Protein AF-A0A0F9DJ80-F1 (afdb_monomer)

Organism: NCBI:txid412755

Solvent-accessible surface area (backbone atoms only — not comparable to full-atom values): 5001 Å² total; per-residue (Å²): 139,41,76,45,78,48,53,67,61,56,45,63,83,91,52,83,85,79,82,78,92,68,91,49,61,33,39,36,41,65,13,26,42,27,58,57,65,54,36,54,56,51,40,48,54,48,18,64,76,67,72,32,42,24,43,38,36,81,32,73,52,20,42,60,100,48,60,58,70,64,48,52,50,51,44,54,56,53,32,71,75,40,94,44,33,45,74,109

Sequence (88 aa):
MKLQLASDLHLHRDKTFDFESSDSDILVLAGDIQSGTRGIEFAESLAERHGKIVLYVAGNHEYYMHNYNQLQESIRQKTKNSQNVFFL

InterPro domains:
  IPR004843 Calcineurin-like, phosphoesterase domain [PF00149] (21-76)
  IPR029052 Metallo-dependent phosphatase-like [G3DSA:3.60.21.10] (5-88)
  IPR029052 Metallo-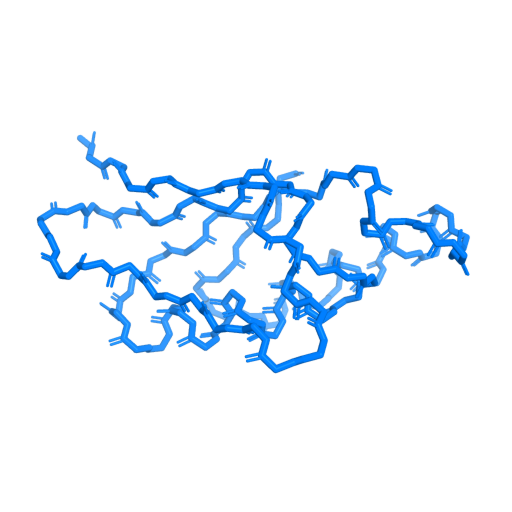dependent phosphatase-like [SSF56300] (1-69)

pLDDT: mean 96.47, std 3.23, range [80.69, 98.75]

Structure (mmCIF, N/CA/C/O backbone):
data_AF-A0A0F9DJ80-F1
#
_entry.id   AF-A0A0F9DJ80-F1
#
loop_
_atom_site.group_PDB
_atom_site.id
_atom_site.type_symbol
_atom_site.label_atom_id
_atom_site.label_alt_id
_atom_site.label_comp_id
_atom_site.label_asym_id
_atom_site.label_entity_id
_atom_site.label_seq_id
_atom_site.pdbx_PDB_ins_code
_atom_site.Cartn_x
_atom_site.Cartn_y
_atom_site.Cartn_z
_atom_site.occupancy
_atom_site.B_iso_or_equiv
_atom_site.auth_seq_id
_atom_site.auth_comp_id
_atom_site.auth_asym_id
_atom_site.auth_atom_id
_atom_site.pdbx_PDB_model_num
ATOM 1 N N . MET A 1 1 ? -14.132 -10.911 11.757 1.00 86.19 1 MET A N 1
ATOM 2 C CA . MET A 1 1 ? -13.133 -10.092 11.057 1.00 86.19 1 MET A CA 1
ATOM 3 C C . MET A 1 1 ? -13.758 -9.574 9.777 1.00 86.19 1 MET A C 1
ATOM 5 O O . MET A 1 1 ? -14.193 -10.386 8.965 1.00 86.19 1 MET A O 1
ATOM 9 N N . LYS A 1 2 ? -13.880 -8.256 9.643 1.00 97.19 2 LYS A N 1
ATOM 10 C CA . LYS A 1 2 ? -14.457 -7.552 8.497 1.00 97.19 2 LYS A CA 1
ATOM 11 C C . LYS A 1 2 ? -13.348 -6.851 7.726 1.00 97.19 2 LYS A C 1
ATOM 13 O O . LYS A 1 2 ? -12.489 -6.209 8.325 1.00 97.19 2 LYS A O 1
ATOM 18 N N . LEU A 1 3 ? -13.382 -6.975 6.406 1.00 97.88 3 LEU A N 1
ATOM 19 C CA . LEU A 1 3 ? -12.378 -6.412 5.511 1.00 97.88 3 LEU A CA 1
ATOM 20 C C . LEU A 1 3 ? -13.035 -5.405 4.576 1.00 97.88 3 LEU A C 1
ATOM 22 O O . LEU A 1 3 ? -14.149 -5.636 4.107 1.00 97.88 3 LEU A O 1
ATOM 26 N N . GLN A 1 4 ? -12.319 -4.331 4.270 1.00 98.19 4 GLN A N 1
ATOM 27 C CA . GLN A 1 4 ? -12.647 -3.440 3.163 1.00 98.19 4 GLN A CA 1
ATOM 28 C C . GLN A 1 4 ? -11.479 -3.466 2.184 1.00 98.19 4 GLN A C 1
ATOM 30 O O . GLN A 1 4 ? -10.329 -3.340 2.597 1.00 98.19 4 GLN A O 1
ATOM 35 N N . LEU A 1 5 ? -11.765 -3.710 0.909 1.00 98.12 5 LEU A N 1
ATOM 36 C CA . LEU A 1 5 ? -10.749 -4.049 -0.081 1.00 98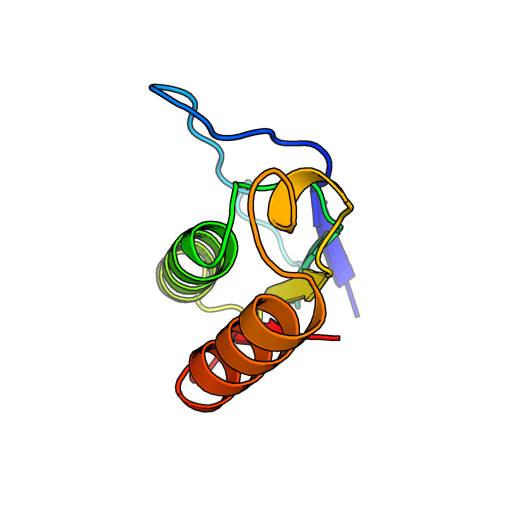.12 5 LEU A CA 1
ATOM 37 C C . LEU A 1 5 ? -10.818 -3.115 -1.284 1.00 98.12 5 LEU A C 1
ATOM 39 O O . LEU A 1 5 ? -11.904 -2.751 -1.731 1.00 98.12 5 LEU A O 1
ATOM 43 N N . ALA A 1 6 ? -9.647 -2.776 -1.814 1.00 98.50 6 ALA A N 1
ATOM 44 C CA . ALA A 1 6 ? -9.475 -2.139 -3.107 1.00 98.50 6 ALA A CA 1
ATOM 45 C C . ALA A 1 6 ? -8.290 -2.773 -3.852 1.00 98.50 6 ALA A C 1
ATOM 47 O O . ALA A 1 6 ? -7.312 -3.188 -3.232 1.00 98.50 6 ALA A O 1
ATOM 48 N N . SER A 1 7 ? -8.374 -2.832 -5.177 1.00 98.31 7 SER A N 1
ATOM 49 C CA . SER A 1 7 ? -7.301 -3.254 -6.085 1.00 98.31 7 SER A CA 1
ATOM 50 C C . SER A 1 7 ? -7.355 -2.401 -7.348 1.00 98.31 7 SER A C 1
ATOM 52 O O . SER A 1 7 ? -8.327 -1.669 -7.556 1.00 98.31 7 SER A O 1
ATOM 54 N N . ASP A 1 8 ? -6.314 -2.476 -8.178 1.00 97.81 8 ASP A N 1
ATOM 55 C CA . ASP A 1 8 ? -6.292 -1.887 -9.524 1.00 97.81 8 ASP A CA 1
ATOM 56 C C . ASP A 1 8 ? -6.580 -0.378 -9.546 1.00 97.81 8 ASP A C 1
ATOM 58 O O . ASP A 1 8 ? -7.049 0.178 -10.546 1.00 97.81 8 ASP A O 1
ATOM 62 N N . LEU A 1 9 ? -6.283 0.313 -8.444 1.00 97.50 9 LEU A N 1
ATOM 63 C CA . LEU A 1 9 ? -6.591 1.730 -8.287 1.00 97.50 9 LEU A CA 1
ATOM 64 C C . LEU A 1 9 ? -5.778 2.605 -9.241 1.00 97.50 9 LEU A C 1
ATOM 66 O O . LEU A 1 9 ? -6.273 3.652 -9.673 1.00 97.50 9 LEU A O 1
ATOM 70 N N . HIS A 1 10 ? -4.560 2.174 -9.596 1.00 96.81 10 HIS A N 1
ATOM 71 C CA . HIS A 1 10 ? -3.717 2.852 -10.577 1.00 96.81 10 HIS A CA 1
ATOM 72 C C . HIS A 1 10 ? -3.642 4.364 -10.295 1.00 96.81 10 HIS A C 1
ATOM 74 O O . HIS A 1 10 ? -4.007 5.188 -11.141 1.00 96.81 10 HIS A O 1
ATOM 80 N N . LEU A 1 11 ? -3.232 4.724 -9.072 1.00 95.19 11 LEU A N 1
ATOM 81 C CA . LEU A 1 11 ? -3.280 6.083 -8.510 1.00 95.19 11 LEU A CA 1
ATOM 82 C C . LEU A 1 11 ? -2.207 7.026 -9.074 1.00 95.19 11 LEU A C 1
ATOM 84 O O . LEU A 1 11 ? -1.673 7.889 -8.377 1.00 95.19 11 LEU A O 1
ATOM 88 N N . HIS A 1 12 ? -1.866 6.881 -10.350 1.00 84.69 12 HIS A N 1
ATOM 89 C CA . HIS A 1 12 ? -0.914 7.766 -11.005 1.00 84.69 12 HIS A CA 1
ATOM 90 C C . HIS A 1 12 ? -1.556 9.137 -11.257 1.00 84.69 12 HIS A C 1
ATOM 92 O O . HIS A 1 12 ? -2.743 9.227 -11.580 1.00 84.69 12 HIS A O 1
ATOM 98 N N . ARG A 1 13 ? -0.736 10.198 -11.230 1.00 80.69 13 ARG A N 1
ATOM 99 C CA . ARG A 1 13 ? -1.152 11.596 -11.479 1.00 80.69 13 ARG A CA 1
ATOM 100 C C . ARG A 1 13 ? -2.133 12.107 -10.408 1.00 80.69 13 ARG A C 1
ATOM 102 O O . ARG A 1 13 ? -1.875 11.906 -9.230 1.00 80.69 13 ARG A O 1
ATOM 109 N N . ASP A 1 14 ? -3.220 12.764 -10.822 1.00 82.25 14 ASP A N 1
ATOM 110 C CA . ASP A 1 14 ? -4.193 13.469 -9.970 1.00 82.25 14 ASP A CA 1
ATOM 111 C C . ASP A 1 14 ? -5.325 12.567 -9.443 1.00 82.25 14 ASP A C 1
ATOM 113 O O . ASP A 1 14 ? -6.338 13.053 -8.938 1.00 82.25 14 ASP A O 1
ATOM 117 N N . LYS A 1 15 ? -5.199 11.243 -9.594 1.00 90.94 15 LYS A N 1
ATOM 118 C CA . LYS A 1 15 ? -6.191 10.302 -9.071 1.00 90.94 15 LYS A CA 1
ATOM 119 C C . LYS A 1 15 ? -6.058 10.184 -7.559 1.00 90.94 15 LYS A C 1
ATOM 121 O O . LYS A 1 15 ? -4.970 9.963 -7.035 1.00 90.94 15 LYS A O 1
ATOM 126 N N . THR A 1 16 ? -7.189 10.252 -6.874 1.00 93.00 16 THR A N 1
ATOM 127 C CA . THR A 1 16 ? -7.281 10.051 -5.431 1.00 93.00 16 THR A CA 1
ATOM 128 C C . THR A 1 16 ? -8.215 8.892 -5.127 1.00 93.00 16 THR A C 1
ATOM 130 O O . THR A 1 16 ? -9.120 8.571 -5.897 1.00 93.00 16 THR A O 1
ATOM 133 N N . PHE A 1 17 ? -7.971 8.243 -3.996 1.00 97.06 17 PHE A N 1
ATOM 134 C CA . PHE A 1 17 ? -8.837 7.207 -3.464 1.00 97.06 17 PHE A CA 1
ATOM 135 C C . PHE A 1 17 ? -8.845 7.295 -1.945 1.00 97.06 17 PHE A C 1
ATOM 137 O O . PHE A 1 17 ? -7.829 7.606 -1.314 1.00 97.06 17 PHE A O 1
ATOM 144 N N . ASP A 1 18 ? -9.999 7.001 -1.367 1.00 97.69 18 ASP A N 1
ATOM 145 C CA . ASP A 1 18 ? -10.136 6.774 0.056 1.00 97.69 18 ASP A CA 1
ATOM 146 C C . ASP A 1 18 ? -11.199 5.712 0.304 1.00 97.69 18 ASP A C 1
ATOM 148 O O . ASP A 1 18 ? -12.129 5.546 -0.488 1.00 97.69 18 ASP A O 1
ATOM 152 N N . PHE A 1 19 ? -11.057 5.004 1.414 1.00 97.56 19 PHE A N 1
ATOM 153 C CA . PHE A 1 19 ? -12.108 4.128 1.892 1.00 97.56 19 PHE A CA 1
ATOM 154 C C . PHE A 1 19 ? -13.186 4.957 2.587 1.00 97.56 19 PHE A C 1
ATOM 156 O O . PHE A 1 19 ? -12.893 5.902 3.314 1.00 97.56 19 PHE A O 1
ATOM 163 N N . GLU A 1 20 ? -14.447 4.584 2.401 1.00 97.06 20 GLU A N 1
ATOM 164 C CA . GLU A 1 20 ? -15.511 5.090 3.263 1.00 97.06 20 GLU A CA 1
ATOM 165 C C . GLU A 1 20 ? -15.342 4.531 4.678 1.00 97.06 20 GLU A C 1
ATOM 167 O O . GLU A 1 20 ? -14.977 3.362 4.849 1.00 97.06 20 GLU A O 1
ATOM 172 N N . SER A 1 21 ? -15.642 5.350 5.689 1.00 95.38 21 SER A N 1
ATOM 173 C CA . SER A 1 21 ? -15.664 4.908 7.081 1.00 95.38 21 SER A CA 1
ATOM 174 C C . SER A 1 21 ? -16.644 3.752 7.259 1.00 95.38 21 SER A C 1
ATOM 176 O O . SER A 1 21 ? -17.827 3.858 6.941 1.00 95.38 21 SER A O 1
ATOM 178 N N . SER A 1 22 ? -16.155 2.653 7.819 1.00 96.62 22 SER A N 1
ATOM 179 C CA . SER A 1 22 ? -16.942 1.449 8.069 1.00 96.62 22 SER A CA 1
ATOM 180 C C . SER A 1 22 ? -16.496 0.762 9.357 1.00 96.62 22 SER A C 1
ATOM 182 O O . SER A 1 22 ? -15.470 1.117 9.947 1.00 96.62 22 SER A O 1
ATOM 184 N N . ASP A 1 23 ? -17.231 -0.269 9.763 1.00 96.75 23 ASP A N 1
ATOM 185 C CA . ASP A 1 23 ? -16.866 -1.144 10.878 1.00 96.75 23 ASP A CA 1
ATOM 186 C C . ASP A 1 23 ? -15.883 -2.262 10.479 1.00 96.75 23 ASP A C 1
ATOM 188 O O . ASP A 1 23 ? -15.783 -3.282 11.161 1.00 96.75 23 ASP A O 1
ATOM 192 N N . SER A 1 24 ? -15.152 -2.085 9.369 1.00 97.81 24 SER A N 1
ATOM 193 C CA . SER A 1 24 ? -14.067 -2.984 8.977 1.00 97.81 24 SER A CA 1
ATOM 194 C C . SER A 1 24 ? -12.923 -2.960 9.990 1.00 97.81 24 SER A C 1
ATOM 196 O O . SER A 1 24 ? -12.541 -1.900 10.486 1.00 97.81 24 SER A O 1
ATOM 198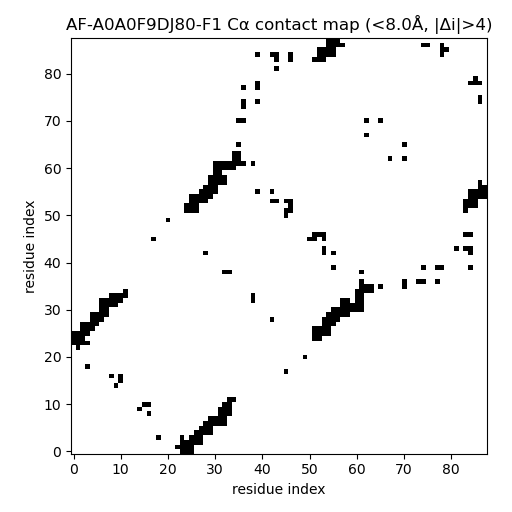 N N . ASP A 1 25 ? -12.342 -4.126 10.254 1.00 97.62 25 ASP A N 1
ATOM 199 C CA . ASP A 1 25 ? -11.188 -4.269 11.140 1.00 97.62 25 A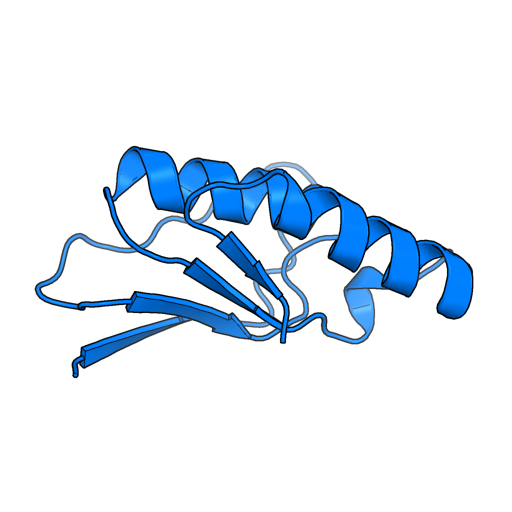SP A CA 1
ATOM 200 C C . ASP A 1 25 ? -9.880 -3.942 10.398 1.00 97.62 25 ASP A C 1
ATOM 202 O O . ASP A 1 25 ? -8.922 -3.440 10.983 1.00 97.62 25 ASP A O 1
ATOM 206 N N . ILE A 1 26 ? -9.833 -4.255 9.097 1.00 98.25 26 ILE A N 1
ATOM 207 C CA . ILE A 1 26 ? -8.626 -4.198 8.266 1.00 98.25 26 ILE A CA 1
ATOM 208 C C . ILE A 1 26 ? -8.974 -3.655 6.878 1.00 98.25 26 ILE A C 1
ATOM 210 O O . ILE A 1 26 ? -9.984 -4.033 6.273 1.00 98.25 26 ILE A O 1
ATOM 214 N N . LEU A 1 27 ? -8.091 -2.807 6.359 1.00 98.69 27 LEU A N 1
ATOM 215 C CA . LEU A 1 27 ? -8.102 -2.356 4.972 1.00 98.69 27 LEU A CA 1
ATOM 216 C C . LEU A 1 27 ? -7.155 -3.229 4.144 1.00 98.69 27 LEU A C 1
ATOM 218 O O . LEU A 1 27 ? -6.061 -3.565 4.594 1.00 98.69 27 LEU A O 1
ATOM 222 N N . VAL A 1 28 ? -7.554 -3.592 2.931 1.00 98.75 28 VAL A N 1
ATOM 223 C CA . VAL A 1 28 ? -6.744 -4.416 2.029 1.00 98.75 28 VAL A CA 1
ATOM 224 C C . VAL A 1 28 ? -6.522 -3.675 0.719 1.00 98.75 28 VAL A C 1
ATOM 226 O O . VAL A 1 28 ? -7.475 -3.292 0.043 1.00 98.75 28 VAL A O 1
ATOM 229 N N . LEU A 1 29 ? -5.255 -3.508 0.359 1.00 98.69 29 LEU A N 1
ATOM 230 C CA . LEU A 1 29 ? -4.806 -3.012 -0.933 1.00 98.69 29 LEU A CA 1
ATOM 231 C C . LEU A 1 29 ? -4.227 -4.188 -1.729 1.00 98.69 29 LEU A C 1
ATOM 233 O O . LEU A 1 29 ? -3.100 -4.619 -1.489 1.00 98.69 29 LEU A O 1
ATOM 237 N N . ALA A 1 30 ? -5.027 -4.746 -2.634 1.00 98.44 30 ALA A N 1
ATOM 238 C CA . ALA A 1 30 ? -4.778 -6.024 -3.298 1.00 98.44 30 ALA A CA 1
ATOM 239 C C . ALA A 1 30 ? -4.145 -5.870 -4.696 1.00 98.44 30 ALA A C 1
ATOM 241 O O . ALA A 1 30 ? -4.609 -6.475 -5.658 1.00 98.44 30 ALA A O 1
ATOM 242 N N . GLY A 1 31 ? -3.071 -5.084 -4.789 1.00 97.94 31 GLY A N 1
ATOM 243 C CA . GLY A 1 31 ? -2.262 -4.939 -6.001 1.00 97.94 31 GLY A CA 1
ATOM 244 C C . GLY A 1 31 ? -2.696 -3.831 -6.957 1.00 97.94 31 GLY A C 1
ATOM 245 O O . GLY A 1 31 ? -3.821 -3.329 -6.902 1.00 97.94 31 GLY A O 1
ATOM 246 N N . ASP A 1 32 ? -1.756 -3.437 -7.817 1.00 98.06 32 ASP A N 1
ATOM 247 C CA . ASP A 1 32 ? -1.901 -2.416 -8.854 1.00 98.06 32 ASP A CA 1
ATOM 248 C C . ASP A 1 32 ? -2.413 -1.070 -8.306 1.00 98.06 32 ASP A C 1
ATOM 250 O O . ASP A 1 32 ? -3.254 -0.372 -8.882 1.00 98.06 32 ASP A O 1
ATOM 254 N N . ILE A 1 33 ? -1.864 -0.678 -7.155 1.00 98.12 33 ILE A N 1
ATOM 255 C CA . ILE A 1 33 ? -2.240 0.552 -6.454 1.00 98.12 33 ILE A CA 1
ATOM 256 C C . ILE A 1 33 ? -1.461 1.737 -7.011 1.00 98.12 33 ILE A C 1
ATOM 258 O O . ILE A 1 33 ? -2.034 2.775 -7.342 1.00 98.12 33 ILE A O 1
ATOM 262 N N . GLN A 1 34 ? -0.138 1.589 -7.103 1.00 96.69 34 GLN A N 1
ATOM 263 C CA . GLN A 1 34 ? 0.798 2.636 -7.509 1.00 96.69 34 GLN A CA 1
ATOM 264 C C . GLN A 1 34 ? 2.124 1.993 -7.964 1.00 96.69 34 GLN A C 1
ATOM 266 O O . GLN A 1 34 ? 2.390 0.832 -7.680 1.00 96.69 34 GLN A O 1
ATOM 271 N N . SER A 1 35 ? 2.979 2.724 -8.685 1.00 95.69 35 SER A N 1
ATOM 272 C CA . SER A 1 35 ? 4.298 2.206 -9.097 1.00 95.69 35 SER A CA 1
ATOM 273 C C . SER A 1 35 ? 5.336 2.256 -7.965 1.00 95.69 35 SER A C 1
ATOM 275 O O . SER A 1 35 ? 5.377 3.217 -7.187 1.00 95.69 35 SER A O 1
ATOM 277 N N . GLY A 1 36 ? 6.222 1.257 -7.916 1.00 96.19 36 GLY A N 1
ATOM 278 C CA . GLY A 1 36 ? 7.339 1.197 -6.981 1.00 96.19 36 GLY A CA 1
ATOM 279 C C . GLY A 1 36 ? 6.889 1.122 -5.520 1.00 96.19 36 GLY A C 1
ATOM 280 O O . GLY A 1 36 ? 5.923 0.452 -5.171 1.00 96.19 36 GLY A O 1
ATOM 281 N N . THR A 1 37 ? 7.584 1.847 -4.641 1.00 96.81 37 THR A N 1
ATOM 282 C CA . THR A 1 37 ? 7.283 1.884 -3.196 1.00 96.81 37 THR A CA 1
ATOM 283 C C . THR A 1 37 ? 6.269 2.961 -2.798 1.00 96.81 37 THR A C 1
ATOM 285 O O . THR A 1 37 ? 5.998 3.135 -1.607 1.00 96.81 37 THR A O 1
ATOM 288 N N . ARG A 1 38 ? 5.700 3.692 -3.764 1.00 96.00 38 ARG A N 1
ATOM 289 C CA . ARG A 1 38 ? 4.704 4.746 -3.501 1.00 96.00 38 ARG A CA 1
ATOM 290 C C . ARG A 1 38 ? 3.364 4.181 -3.031 1.00 96.00 38 ARG A C 1
ATOM 292 O O . ARG A 1 38 ? 2.631 4.854 -2.318 1.00 96.00 38 ARG A O 1
ATOM 299 N N . GLY A 1 39 ? 3.050 2.937 -3.393 1.00 96.50 39 GLY A N 1
ATOM 300 C CA . GLY A 1 39 ? 1.858 2.258 -2.882 1.00 96.50 39 GLY A CA 1
ATOM 301 C C . GLY A 1 39 ? 1.910 2.049 -1.368 1.00 96.50 39 GLY A C 1
ATOM 302 O O . GLY A 1 39 ? 0.887 2.154 -0.700 1.00 96.50 39 GLY A O 1
ATOM 303 N N . ILE A 1 40 ? 3.112 1.865 -0.811 1.00 97.62 40 ILE A N 1
ATOM 304 C CA . ILE A 1 40 ? 3.315 1.757 0.637 1.00 97.62 40 ILE A CA 1
ATOM 305 C C . ILE A 1 40 ? 3.105 3.105 1.333 1.00 97.62 40 ILE A C 1
ATOM 307 O O . ILE A 1 40 ? 2.439 3.141 2.356 1.00 97.62 40 ILE A O 1
ATOM 311 N N . GLU A 1 41 ? 3.572 4.216 0.754 1.00 96.44 41 GLU A N 1
ATOM 312 C CA . GLU A 1 41 ? 3.312 5.569 1.297 1.00 96.44 41 GLU A CA 1
ATOM 313 C C . GLU A 1 41 ? 1.810 5.854 1.344 1.00 96.44 41 GLU A C 1
ATOM 315 O O . GLU A 1 41 ? 1.277 6.381 2.321 1.00 96.44 41 GLU A O 1
ATOM 320 N N . PHE A 1 42 ? 1.101 5.450 0.289 1.00 97.25 42 PHE A N 1
ATOM 321 C CA . PHE A 1 42 ? -0.348 5.549 0.251 1.00 97.25 42 PHE A CA 1
ATOM 322 C C . PHE A 1 42 ? -1.009 4.670 1.325 1.00 97.25 42 PHE A C 1
ATOM 324 O O . PHE A 1 42 ? -1.902 5.140 2.031 1.00 97.25 42 PHE A O 1
ATOM 331 N N . ALA A 1 43 ? -0.542 3.433 1.505 1.00 98.19 43 ALA A N 1
ATOM 332 C CA . ALA A 1 43 ? -1.018 2.537 2.556 1.00 98.19 43 ALA A CA 1
ATOM 333 C C . ALA A 1 43 ? -0.794 3.117 3.963 1.00 98.19 43 ALA A C 1
ATOM 335 O O . ALA A 1 43 ? -1.697 3.059 4.792 1.00 98.19 43 ALA A O 1
ATOM 336 N N . GLU A 1 44 ? 0.364 3.727 4.224 1.00 97.94 44 GLU A N 1
ATOM 337 C CA . GLU A 1 44 ? 0.664 4.398 5.496 1.00 97.94 44 GLU A CA 1
ATOM 338 C C . GLU A 1 44 ? -0.304 5.557 5.748 1.00 97.94 44 GLU A C 1
ATOM 340 O O . GLU A 1 44 ? -0.880 5.653 6.832 1.00 97.94 44 GLU A O 1
ATOM 345 N N . SER A 1 45 ? -0.579 6.368 4.720 1.00 97.06 45 SER A N 1
ATOM 346 C CA . SER A 1 45 ? -1.553 7.461 4.818 1.00 97.06 45 SER A CA 1
ATOM 347 C C . SER A 1 45 ? -2.978 6.969 5.107 1.00 97.06 45 SER A C 1
ATOM 349 O O . SER A 1 45 ? -3.737 7.630 5.815 1.00 97.06 45 SER A O 1
ATOM 351 N N . LEU A 1 46 ? -3.371 5.804 4.580 1.00 97.88 46 LEU A N 1
ATOM 352 C CA . LEU A 1 46 ? -4.663 5.190 4.889 1.00 97.88 46 LEU A CA 1
ATOM 353 C C . LEU A 1 46 ? -4.694 4.646 6.315 1.00 97.88 46 LEU A C 1
ATOM 355 O O . LEU A 1 46 ? -5.684 4.848 7.015 1.00 97.88 46 LEU A O 1
ATOM 359 N N . ALA A 1 47 ? -3.616 3.991 6.747 1.00 97.75 47 ALA A N 1
ATOM 360 C CA . ALA A 1 47 ? -3.500 3.456 8.096 1.00 97.75 47 ALA A CA 1
ATOM 361 C C . ALA A 1 47 ? -3.626 4.565 9.150 1.00 97.75 47 ALA A C 1
ATOM 363 O O . ALA A 1 47 ? -4.342 4.395 10.137 1.00 97.75 47 ALA A O 1
ATOM 364 N N . GLU A 1 48 ? -2.982 5.712 8.915 1.00 96.88 48 GLU A N 1
ATOM 365 C CA . GLU A 1 48 ? -3.075 6.894 9.775 1.00 96.88 48 GLU A CA 1
ATOM 366 C C . GLU A 1 48 ? -4.487 7.495 9.769 1.00 96.88 48 GLU A C 1
ATOM 368 O O . GLU A 1 48 ? -5.088 7.655 10.831 1.00 96.88 48 GLU A O 1
ATOM 373 N N . ARG A 1 49 ? -5.054 7.775 8.586 1.00 96.81 49 ARG A N 1
ATOM 374 C CA . ARG A 1 49 ? -6.374 8.424 8.466 1.00 96.81 49 ARG A CA 1
ATOM 375 C C . ARG A 1 49 ? -7.514 7.600 9.055 1.00 96.81 49 ARG A C 1
ATOM 377 O O . ARG A 1 49 ? -8.425 8.166 9.651 1.00 96.81 49 ARG A O 1
ATOM 384 N N . HIS A 1 50 ? -7.473 6.282 8.876 1.00 97.44 50 HIS A N 1
ATOM 385 C CA . HIS A 1 50 ? -8.524 5.380 9.353 1.00 97.44 50 HIS A CA 1
ATOM 386 C C . HIS A 1 50 ? -8.243 4.811 10.742 1.00 97.44 50 HIS A C 1
ATOM 388 O O . HIS A 1 50 ? -9.146 4.236 11.345 1.00 97.44 50 HIS A O 1
ATOM 394 N N . GLY A 1 51 ? -7.013 4.939 11.250 1.00 97.12 51 GLY A N 1
ATOM 395 C CA . GLY A 1 51 ? -6.591 4.293 12.493 1.00 97.12 51 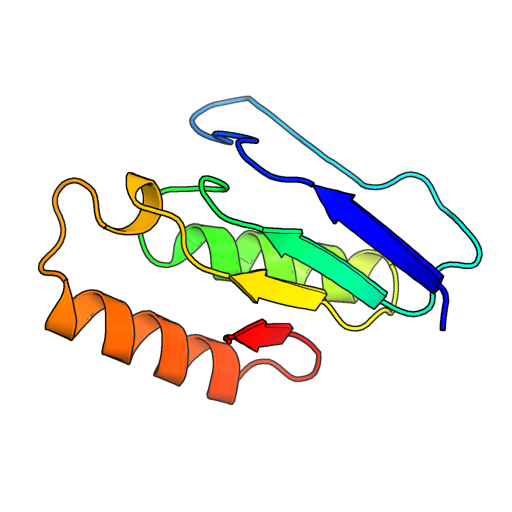GLY A CA 1
ATOM 396 C C . GLY A 1 51 ? -6.673 2.765 12.420 1.00 97.12 51 GLY A C 1
ATOM 397 O O . GLY A 1 51 ? -7.005 2.120 13.413 1.00 97.12 51 GLY A O 1
ATOM 398 N N . LYS A 1 52 ? -6.428 2.184 11.237 1.00 97.56 52 LYS A N 1
ATOM 399 C CA . LYS A 1 52 ? -6.607 0.750 10.951 1.00 97.56 52 LYS A CA 1
ATOM 400 C C 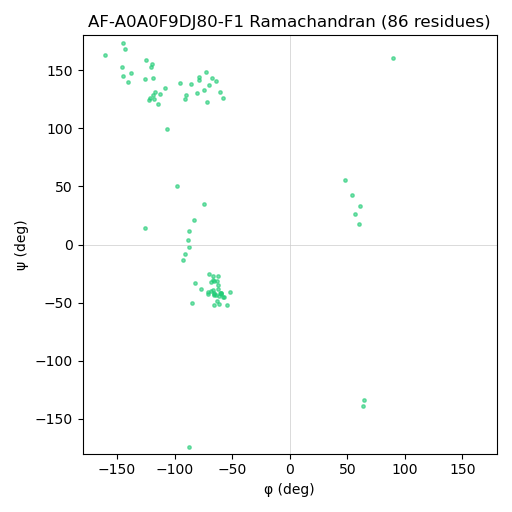. LYS A 1 52 ? -5.339 0.118 10.402 1.00 97.56 52 LYS A C 1
ATOM 402 O O . LYS A 1 52 ? -4.476 0.787 9.840 1.00 97.56 52 LYS A O 1
ATOM 407 N N . ILE A 1 53 ? -5.264 -1.202 10.528 1.00 97.75 53 ILE A N 1
ATOM 408 C CA . ILE A 1 53 ? -4.244 -1.998 9.849 1.00 97.75 53 ILE A CA 1
ATOM 409 C C . ILE A 1 53 ? -4.535 -2.003 8.345 1.00 97.75 53 ILE A C 1
ATOM 411 O O . ILE A 1 53 ? -5.683 -2.186 7.930 1.00 97.75 53 ILE A O 1
ATOM 415 N N . VAL A 1 54 ? -3.484 -1.855 7.539 1.00 98.62 54 VAL A N 1
ATOM 41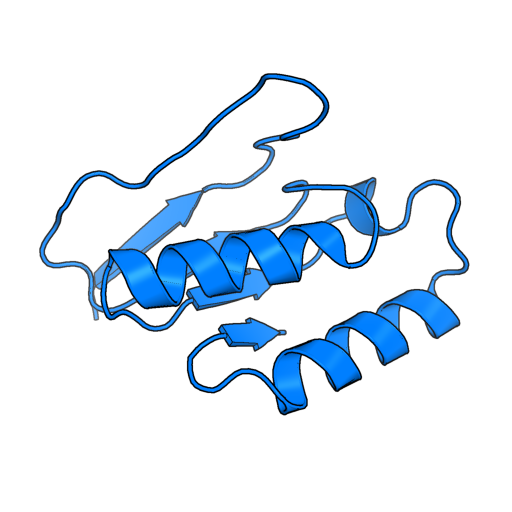6 C CA . VAL A 1 54 ? -3.533 -2.010 6.084 1.00 98.62 54 VAL A CA 1
ATOM 417 C C . VAL A 1 54 ? -2.698 -3.221 5.676 1.00 98.62 54 VAL A C 1
ATOM 419 O O . VAL A 1 54 ? -1.496 -3.281 5.939 1.00 98.62 54 VAL A O 1
ATOM 422 N N . LEU A 1 55 ? -3.328 -4.189 5.017 1.00 98.56 55 LEU A N 1
ATOM 423 C CA . LEU A 1 55 ? -2.634 -5.279 4.337 1.00 98.56 55 LEU A CA 1
ATOM 424 C C . LEU A 1 55 ? -2.365 -4.869 2.893 1.00 98.56 55 LEU A C 1
ATOM 426 O O . LEU A 1 55 ? -3.290 -4.501 2.168 1.00 98.56 55 LEU A O 1
ATOM 430 N N . TYR A 1 56 ? -1.106 -4.944 2.484 1.00 98.62 56 TYR A N 1
ATOM 431 C CA . TYR A 1 56 ? -0.662 -4.597 1.144 1.00 98.62 56 TYR A CA 1
ATOM 432 C C . TYR A 1 56 ? -0.179 -5.843 0.408 1.00 98.62 56 TYR A C 1
ATOM 434 O O . TYR A 1 56 ? 0.681 -6.574 0.900 1.00 98.62 56 TYR A O 1
ATOM 442 N N . VAL A 1 57 ? -0.690 -6.043 -0.801 1.00 98.25 57 VAL A N 1
ATOM 443 C CA . VAL A 1 57 ? -0.184 -7.014 -1.772 1.00 98.25 57 VAL A CA 1
ATOM 444 C C . VAL A 1 57 ? 0.290 -6.222 -2.981 1.00 98.25 57 VAL A C 1
ATOM 446 O O . VAL A 1 57 ? -0.430 -5.352 -3.464 1.00 98.25 57 VAL A O 1
ATOM 449 N N . ALA A 1 58 ? 1.502 -6.490 -3.464 1.00 98.00 58 ALA A N 1
ATOM 450 C CA . ALA A 1 58 ? 1.989 -5.870 -4.691 1.00 98.00 58 ALA A CA 1
ATOM 451 C C . ALA A 1 58 ? 1.412 -6.614 -5.898 1.00 98.00 58 ALA A C 1
ATOM 453 O O . ALA A 1 58 ? 1.481 -7.842 -5.966 1.00 98.00 58 ALA A O 1
ATOM 454 N N . GLY A 1 59 ? 0.853 -5.863 -6.842 1.00 97.69 59 GLY A N 1
ATOM 455 C CA . GLY A 1 59 ? 0.481 -6.363 -8.155 1.00 97.69 59 GLY A CA 1
ATOM 456 C C . GLY A 1 59 ? 1.653 -6.258 -9.128 1.00 97.69 59 GLY A C 1
ATOM 457 O O . GLY A 1 59 ? 2.786 -5.934 -8.761 1.00 97.69 59 GLY A O 1
ATOM 458 N N . ASN A 1 60 ? 1.410 -6.570 -10.399 1.00 97.50 60 ASN A N 1
ATOM 459 C CA . ASN A 1 60 ? 2.449 -6.468 -11.423 1.00 97.50 60 ASN A CA 1
ATOM 460 C C . ASN A 1 60 ? 2.849 -5.014 -11.698 1.00 97.50 60 ASN A C 1
ATOM 462 O O . ASN A 1 60 ? 4.009 -4.762 -12.030 1.00 97.50 60 ASN A O 1
ATOM 466 N N . HIS A 1 61 ? 1.912 -4.070 -11.584 1.00 96.88 61 HIS A N 1
ATOM 467 C CA . HIS A 1 61 ? 2.139 -2.670 -11.919 1.00 96.88 61 HIS A CA 1
ATOM 468 C C . HIS A 1 61 ? 3.153 -2.006 -10.973 1.00 96.88 61 HIS A C 1
ATOM 470 O O . HIS A 1 61 ? 3.930 -1.147 -11.402 1.00 96.88 61 HIS A O 1
ATOM 476 N N . GLU A 1 62 ? 3.218 -2.422 -9.707 1.00 97.25 62 GLU A N 1
ATOM 477 C CA . GLU A 1 62 ? 4.248 -1.982 -8.762 1.00 97.25 62 GLU A CA 1
ATOM 478 C C . GLU A 1 62 ? 5.658 -2.172 -9.347 1.00 97.25 62 GLU A C 1
ATOM 480 O O . GLU A 1 62 ? 6.495 -1.273 -9.240 1.00 97.25 62 GLU A O 1
ATOM 485 N N . TYR A 1 63 ? 5.900 -3.293 -10.034 1.00 97.81 63 TYR A N 1
ATOM 486 C CA . TYR A 1 63 ? 7.213 -3.676 -10.565 1.00 97.81 63 TYR A CA 1
ATOM 487 C C . TYR A 1 63 ? 7.530 -3.127 -11.958 1.00 97.81 63 TYR A C 1
ATOM 489 O O . TYR A 1 63 ? 8.636 -3.342 -12.460 1.00 97.81 63 TYR A O 1
ATOM 497 N N . TYR A 1 64 ? 6.613 -2.404 -12.602 1.00 96.00 64 TYR A N 1
ATOM 498 C CA . TYR A 1 64 ? 6.872 -1.849 -13.931 1.00 96.00 64 TYR A CA 1
ATOM 499 C C . TYR A 1 64 ? 8.063 -0.895 -13.898 1.00 96.00 64 TYR A C 1
ATOM 501 O O . TYR A 1 64 ? 8.130 -0.013 -13.046 1.00 96.00 64 TYR A O 1
ATOM 509 N N . MET A 1 65 ? 8.999 -1.065 -14.837 1.00 95.69 65 MET A N 1
ATOM 510 C CA . MET A 1 65 ? 10.246 -0.287 -14.927 1.00 95.69 65 MET A CA 1
ATOM 511 C C . MET A 1 65 ? 11.170 -0.405 -13.700 1.00 95.69 65 MET A C 1
ATOM 513 O O . MET A 1 65 ? 12.082 0.405 -13.542 1.00 95.69 65 MET A O 1
ATOM 517 N N . HIS A 1 66 ? 10.976 -1.421 -12.856 1.00 96.69 66 HIS A N 1
ATOM 518 C CA . HIS A 1 66 ? 11.828 -1.704 -11.704 1.00 96.69 66 HIS A CA 1
ATOM 519 C C . HIS A 1 66 ? 12.460 -3.093 -11.819 1.00 96.69 66 HIS A C 1
ATOM 521 O O . HIS A 1 66 ? 11.930 -4.003 -12.455 1.00 96.69 66 HIS A O 1
ATOM 527 N N . ASN A 1 67 ? 13.602 -3.285 -11.158 1.00 97.75 67 ASN A N 1
ATOM 528 C CA . ASN A 1 67 ? 14.112 -4.630 -10.925 1.00 97.75 67 ASN A CA 1
ATOM 529 C C . ASN A 1 67 ? 13.239 -5.320 -9.868 1.00 97.75 67 ASN A C 1
ATOM 531 O O . ASN A 1 67 ? 13.130 -4.825 -8.745 1.00 97.75 67 ASN A O 1
ATOM 535 N N . TYR A 1 68 ? 12.660 -6.471 -10.217 1.00 97.31 68 TYR A N 1
ATOM 536 C CA . TYR A 1 68 ? 11.738 -7.199 -9.344 1.00 97.31 68 TYR A CA 1
ATOM 537 C C . TYR A 1 68 ? 12.333 -7.498 -7.961 1.00 97.31 68 TYR A C 1
ATOM 539 O O . TYR A 1 68 ? 11.745 -7.128 -6.950 1.00 97.31 68 TYR A O 1
ATOM 547 N N . ASN A 1 69 ? 13.526 -8.101 -7.901 1.00 97.69 69 ASN A N 1
ATOM 548 C CA . ASN A 1 69 ? 14.139 -8.518 -6.634 1.00 97.69 69 ASN A CA 1
ATOM 549 C C . ASN A 1 69 ? 14.500 -7.319 -5.746 1.00 97.69 69 ASN A C 1
ATOM 551 O O . ASN A 1 69 ? 14.236 -7.335 -4.546 1.00 97.69 69 ASN A O 1
ATOM 555 N N . GLN A 1 70 ? 15.080 -6.268 -6.331 1.00 98.19 70 GLN A N 1
ATOM 556 C CA . GLN A 1 70 ? 15.451 -5.061 -5.585 1.00 98.19 70 GLN A CA 1
ATOM 557 C C . GLN A 1 70 ? 14.222 -4.322 -5.055 1.00 98.19 70 GLN A C 1
ATOM 559 O O . GLN A 1 70 ? 14.217 -3.876 -3.905 1.00 98.19 70 GLN A O 1
ATOM 564 N N . LEU A 1 71 ? 13.171 -4.199 -5.871 1.00 98.00 71 LEU A N 1
ATOM 565 C CA . LEU A 1 71 ? 11.939 -3.558 -5.432 1.00 98.00 71 LEU A CA 1
ATOM 566 C C . LEU A 1 71 ? 11.219 -4.398 -4.373 1.00 98.00 71 LEU A C 1
ATOM 568 O O . LEU A 1 71 ? 10.745 -3.833 -3.395 1.00 98.00 71 LEU A O 1
ATOM 572 N N . GLN A 1 72 ? 11.188 -5.723 -4.520 1.00 97.62 72 GLN A N 1
ATOM 573 C CA . GLN A 1 72 ? 10.580 -6.619 -3.538 1.00 97.62 72 GLN A CA 1
ATOM 574 C C . GLN A 1 72 ? 11.218 -6.450 -2.154 1.00 97.62 72 GLN A C 1
ATOM 576 O O . GLN A 1 72 ? 10.515 -6.321 -1.152 1.00 97.62 72 GLN A O 1
ATOM 581 N N . GLU A 1 73 ? 12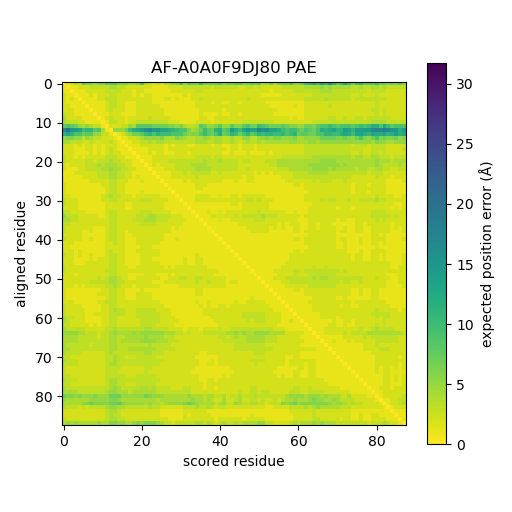.549 -6.384 -2.098 1.00 97.88 73 GLU A N 1
ATOM 582 C CA . GLU A 1 73 ? 13.256 -6.113 -0.847 1.00 97.88 73 GLU A CA 1
ATOM 583 C C . GLU A 1 73 ? 12.964 -4.698 -0.333 1.00 97.88 73 GLU A C 1
ATOM 585 O O . GLU A 1 73 ? 12.698 -4.512 0.851 1.00 97.88 73 GLU A O 1
ATOM 590 N N . SER A 1 74 ? 12.927 -3.703 -1.222 1.00 97.75 74 SER A N 1
ATOM 591 C CA . SER A 1 74 ? 12.616 -2.317 -0.852 1.00 97.75 74 SER A CA 1
ATOM 592 C C . SER A 1 74 ? 11.219 -2.176 -0.241 1.00 97.75 74 SER A C 1
ATOM 594 O O . SER A 1 74 ? 11.059 -1.474 0.756 1.00 97.75 74 SER A O 1
ATOM 596 N N . ILE A 1 75 ? 10.217 -2.861 -0.801 1.00 97.81 75 ILE A N 1
ATOM 597 C CA . ILE A 1 75 ? 8.856 -2.907 -0.259 1.00 97.81 75 ILE A CA 1
ATOM 598 C C . ILE A 1 75 ? 8.878 -3.538 1.135 1.00 97.81 75 ILE A C 1
ATOM 600 O O . ILE A 1 75 ? 8.402 -2.914 2.083 1.00 97.81 75 ILE A O 1
ATOM 604 N N . ARG A 1 76 ? 9.504 -4.716 1.289 1.00 97.56 76 ARG A N 1
ATOM 605 C CA . ARG A 1 76 ? 9.615 -5.403 2.587 1.00 97.56 76 ARG A CA 1
ATOM 606 C C . ARG A 1 76 ? 10.286 -4.534 3.646 1.00 97.56 76 ARG A C 1
ATOM 608 O O . ARG A 1 76 ? 9.805 -4.471 4.775 1.00 97.56 76 ARG A O 1
ATOM 615 N N . GLN A 1 77 ? 11.383 -3.865 3.298 1.00 97.25 77 GLN A N 1
ATOM 616 C CA . GLN A 1 77 ? 12.109 -2.989 4.219 1.00 97.25 77 GLN A CA 1
ATOM 617 C C . GL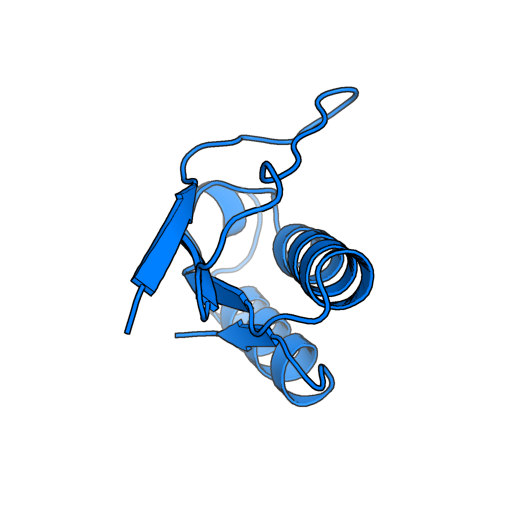N A 1 77 ? 11.294 -1.758 4.599 1.00 97.25 77 GLN A C 1
ATOM 619 O O . GLN A 1 77 ? 11.281 -1.380 5.767 1.00 97.25 77 GLN A O 1
ATOM 624 N N . LYS A 1 78 ? 10.564 -1.165 3.650 1.00 96.44 78 LYS A N 1
ATOM 625 C CA . LYS A 1 78 ? 9.692 -0.028 3.941 1.00 96.44 78 LYS A CA 1
ATOM 626 C C . LYS A 1 78 ? 8.581 -0.422 4.909 1.00 96.44 78 LYS A C 1
ATOM 628 O O . LYS A 1 78 ? 8.457 0.205 5.951 1.00 96.44 78 LYS A O 1
ATOM 633 N N . THR A 1 79 ? 7.884 -1.529 4.646 1.00 96.19 79 THR A N 1
ATOM 634 C CA . THR A 1 79 ? 6.815 -2.004 5.538 1.00 96.19 79 THR A CA 1
ATOM 635 C C . THR A 1 79 ? 7.304 -2.466 6.907 1.00 96.19 79 THR A C 1
ATOM 637 O O . THR A 1 79 ? 6.563 -2.357 7.871 1.00 96.19 79 THR A O 1
ATOM 640 N N . LYS A 1 80 ? 8.555 -2.936 7.046 1.00 95.06 80 LYS A N 1
ATOM 641 C CA . LYS A 1 80 ? 9.137 -3.242 8.371 1.00 95.06 80 LYS A CA 1
ATOM 642 C C . LYS A 1 80 ? 9.247 -2.010 9.273 1.00 95.06 80 LYS A C 1
ATOM 644 O O . LYS A 1 80 ? 9.258 -2.163 10.490 1.00 95.06 80 LYS A O 1
ATOM 649 N N . ASN A 1 81 ? 9.360 -0.821 8.682 1.00 91.44 81 ASN A N 1
ATOM 650 C CA . ASN A 1 81 ? 9.431 0.445 9.409 1.00 91.44 81 ASN A CA 1
ATOM 651 C C . ASN A 1 81 ? 8.047 1.077 9.625 1.00 91.44 81 ASN A C 1
ATOM 653 O O . ASN A 1 81 ? 7.937 2.056 10.362 1.00 91.44 81 ASN A O 1
ATOM 657 N N . SER A 1 82 ? 7.000 0.530 9.006 1.00 93.25 82 SER A N 1
ATOM 658 C CA . SER A 1 82 ? 5.622 0.976 9.177 1.00 93.25 82 SER A CA 1
ATOM 659 C C . SER A 1 82 ? 4.996 0.294 10.396 1.00 93.25 82 SER A C 1
ATOM 661 O O . SER A 1 82 ? 5.153 -0.907 10.603 1.00 93.25 82 SER A O 1
ATOM 663 N N . GLN A 1 83 ? 4.236 1.038 11.200 1.00 92.75 83 GLN A N 1
ATOM 664 C CA . GLN A 1 83 ? 3.601 0.475 12.399 1.00 92.75 83 GLN A CA 1
ATOM 665 C C . GLN A 1 83 ? 2.361 -0.375 12.073 1.00 92.75 83 GLN A C 1
ATOM 667 O O . GLN A 1 83 ? 2.135 -1.406 12.701 1.00 92.75 83 GLN A O 1
ATOM 672 N N . ASN A 1 84 ? 1.569 0.061 11.086 1.00 96.94 84 ASN A N 1
ATOM 673 C CA . ASN A 1 84 ? 0.236 -0.481 10.795 1.00 96.94 84 ASN A CA 1
ATOM 674 C C . ASN A 1 84 ? 0.069 -0.949 9.337 1.00 96.94 84 ASN A C 1
ATOM 676 O O . ASN A 1 84 ? -1.056 -1.174 8.895 1.00 96.94 84 ASN A O 1
ATOM 680 N N . VAL A 1 85 ? 1.162 -1.092 8.582 1.00 98.44 85 VAL A N 1
ATOM 681 C CA . VAL A 1 85 ? 1.133 -1.575 7.193 1.00 98.44 85 VAL A CA 1
ATOM 682 C C . VAL A 1 85 ? 1.923 -2.868 7.095 1.00 98.44 85 VAL A C 1
ATOM 684 O O . VAL A 1 85 ? 3.101 -2.902 7.439 1.00 98.44 85 VAL A O 1
ATOM 687 N N . PHE A 1 86 ? 1.292 -3.922 6.586 1.00 98.12 86 PHE A N 1
ATOM 688 C CA . PHE A 1 86 ? 1.920 -5.232 6.446 1.00 98.12 86 PHE A CA 1
ATOM 689 C C . PHE A 1 86 ? 1.908 -5.668 4.989 1.00 98.12 86 PHE A C 1
ATOM 691 O O . PHE A 1 86 ? 0.854 -5.719 4.357 1.00 98.12 86 PHE A O 1
ATOM 698 N N . PHE A 1 87 ? 3.088 -6.001 4.474 1.00 98.00 87 PHE A N 1
ATOM 699 C CA . PHE A 1 87 ? 3.256 -6.561 3.142 1.00 98.00 87 PHE A CA 1
ATOM 700 C C . PHE A 1 87 ? 3.188 -8.089 3.180 1.00 98.00 87 PHE A C 1
ATOM 702 O O . PHE A 1 87 ? 3.909 -8.708 3.972 1.00 98.00 87 PHE A O 1
ATOM 709 N N . LEU A 1 88 ? 2.351 -8.679 2.324 1.00 94.69 88 LEU A N 1
ATOM 710 C CA . LEU A 1 88 ? 2.221 -10.131 2.152 1.00 94.69 88 LEU A CA 1
ATOM 711 C C . LEU A 1 88 ? 3.132 -10.622 1.012 1.00 94.69 88 LEU A C 1
ATOM 713 O O . LEU A 1 88 ? 2.954 -10.154 -0.132 1.00 94.69 88 LEU A O 1
#

Radius of gyration: 12.29 Å; Cα contacts (8 Å, |Δi|>4): 154; chains: 1; bounding box: 32×24×27 Å

Foldseek 3Di:
DFEDEDELQQCPDPRDDADDDDPGQEYEYAENNYAFLVSVVVQLVRCVVRVHAYEYEYYPRNCVVHDPVVSVVVNCVSQVPRPRYHYD

Secondary structure (DSSP, 8-state):
--EEEE------TT----PPP-S-SEEEEES-SSSTTHHHHHHHHHHHHHTSEEEEE--TGGGTTS-HHHHHHHHHHHHHT-SSEEE-

Mean predicted aligned error: 2.37 Å

Nearest PDB structures (foldseek):
  1xm7-assembly2_B  TM=4.848E-01  e=1.205E+00  Aquifex aeolicus VF5
  8gru-assembly2_D  TM=5.967E-01  e=3.999E+00  Homo sapiens
  6mse-assembly1_b  TM=3.697E-01  e=6.814E+00  Homo sapiens

=== Feature glossary ===
The record interleaves many kinds of information about one protein. Here is each kind framed as the question it answers.

Q: What known structures does this most resemble?
A: Structural nearest neighbors (via Foldseek easy-search vs the PDB). Reported per hit: target PDB id, E-value, and alignment TM-score. A TM-score above ~0.5 is the conventional threshold for 'same fold'.

Q: Where is each backbone atom in 3D?
A: The mmCIF table is the protein's shape written out atom by atom. For each backbone N, Cα, C, and carbonyl O, it records an (x, y, z) coordinate triple in Å plus the residue type, chain letter, and residue number.

Q: What are the backbone torsion angles?
A: The φ/ψ torsion pair specifies the backbone conformation at each residue. φ rotates about the N–Cα bond, ψ about the Cα–C bond. Steric clashes forbid most of the (φ, ψ) plane — the allowed regions (α-helix basin, β-sheet basin, left-handed helix) are the Ramachandran-allowed regions.

Q: Which residues are buried vs exposed?
A: Solvent-accessible surface area (SASA) is the area in Å² traced out by the centre of a 1.4 Å probe sphere (a water molecule) rolled over the protein's van der Waals surface (Shrake–Rupley / Lee–Richards construction). Buried residues have near-zero SASA; fully exposed residues can exceed 200 Å². The total SASA scales roughly with the number of surface residues.

Q: How confident is the AlphaFold model at each residue?
A: pLDDT is the predicted lDDT-Cα score: AlphaFold's confidence that the local environment of each residue (all inter-atomic distances within 15 Å) is correctly placed. It is a per-residue number between 0 and 100, with higher meaning more reliable.

Q: What does the local fold look like, residue by residue?
A: 3Di is Foldseek's structural alphabet. Each residue is assigned one of twenty discrete states based on how its Cα sits relative to its spatial (not sequential) neighbors. Aligning 3Di strings finds structural homologs roughly as well as full 3D superposition, but orders of magnitude faster.

Q: How big and how compact is the whole molecule?
A: Radius of gyration (Rg) is the root-mean-square distance of Cα atoms from their centroid — a single number for overall size and compactness. A globular domain of N residues has Rg ≈ 2.2·N^0.38 Å; an extended or disordered chain has a much larger Rg. The Cα contact count is the number of residue pairs whose Cα atoms are within 8 Å and are more than four positions apart in sequence — a standard proxy for tertiary packing density. The bounding box is the smallest axis-aligned box enclosing all Cα atoms.

Q: Which residues are in helices, strands, or loops?
A: DSSP 8-state secondary structure assigns each residue one of H (α-helix), G (3₁₀-helix), I (π-helix), E (extended β-strand), B (isolated β-bridge), T (hydrogen-bonded turn), S (bend), or '-' (coil). The assignment is computed from backbone hydrogen-bond geometry via the Kabsch–Sander algorithm.

Q: How mobile is each atom in the crystal?
A: Crystallographic B-factors measure how much each atom's electron density is smeared out, in Å². They rise in mobile loops and surface residues and fall in the buried interior. In AlphaFold models this column is repurposed to hold pLDDT instead.

Q: What if only a Cα trace is available?
A: P-SEA three-state annotation labels each residue as helix, strand, or coil based purely on the geometry of the Cα trace. It serves as a fallback when the full backbone (and thus DSSP) is unavailable.

Q: What family and function is it annotated with?
A: Database cross-references. InterPro integrates a dozen domain/family signature databases into unified entries with residue-range hits. GO terms attach function/process/location labels with evidence codes. CATH codes position the fold in a four-level structural taxonomy. Organism is the NCBI-taxonomy species name.

Q: Are the domains correctly placed relative to each other?
A: Predicted Aligned Error (PAE) is an AlphaFold confidence matrix: entry (i, j) is the expected error in the position of residue j, in ångströms, when the prediction is superimposed on the true structure at residue i. Low PAE within a block of residues means that block is internally rigid and well-predicted; high PAE between two blocks means their relative placement is uncertain even if each block individually is confident.

Q: What do the diagnostic plots show?
A: Three diagnostic plots accompany the record. The Cα contact map visualizes the tertiary structure as a 2D adjacency matrix (8 Å cutoff, sequence-local contacts suppressed). The Ramachandran plot shows the distribution of backbone (φ, ψ) torsions, with points in the α and β basins reflecting secondary structure content. The PAE plot shows AlphaFold's inter-residue confidence as a color matrix.

Q: What is the amino-acid chain?
A: Primary structure: the covalent order of the twenty standard amino acids along the backbone. Two proteins with the same sequence will (almost always) fold to the same structure; two with 30% identity often share a fold but not the details.

Q: What do the rendered images show?
A: The six renders are orthographic views along the three Cartesian axes in both directions. Representation (cartoon, sticks, or surface) and color scheme (sequence-rainbow or by-chain) vary across proteins so the training set covers all the common visualization conventions.